Protein AF-A0A953AK55-F1 (afdb_monomer)

Sequence (64 aa):
MRMTGPVICVYHAYDGDELVATGRLPLERLPSVGDELRLNGRLLVVRDVAFSGDSHVLTLERLR

Solvent-accessible surface area (backbone atoms only — not comparable to full-atom values): 3843 Å² total; per-residue (Å²): 133,84,84,76,51,77,36,65,28,38,39,43,31,22,58,82,93,43,81,76,48,73,51,76,46,81,30,70,53,86,79,54,71,69,41,77,46,78,57,97,90,40,55,25,32,29,70,40,76,47,78,56,96,92,33,41,37,35,36,29,36,52,67,128

Mean predicted aligned error: 4.3 Å

Secondary structure (DSSP, 8-state):
----SPEEEEEEEEETTEEEEEEEEEESSPPPTT-EEEETTEEEEEEEEEEETTEEEEEEEE--

Structure (mmCIF, N/CA/C/O backbone):
data_AF-A0A953AK55-F1
#
_entry.id   AF-A0A953AK55-F1
#
loop_
_atom_site.group_PDB
_atom_site.id
_atom_site.type_symbol
_atom_site.label_atom_id
_atom_site.label_alt_id
_atom_site.labe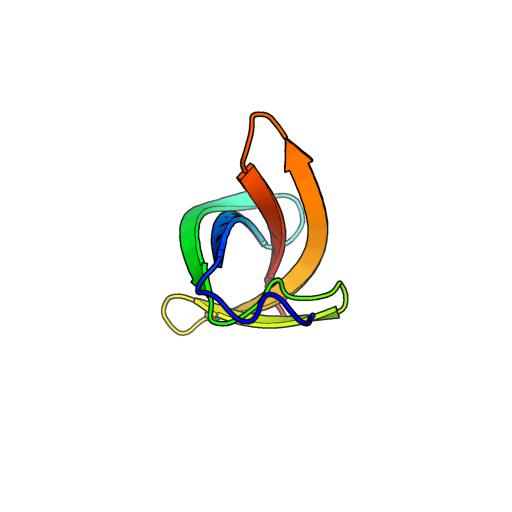l_comp_id
_atom_site.label_asym_id
_atom_site.label_entity_id
_atom_site.label_seq_id
_atom_site.pdbx_PDB_ins_code
_atom_site.Cartn_x
_atom_site.Cartn_y
_atom_site.Cartn_z
_atom_site.occupancy
_atom_site.B_iso_or_equiv
_atom_site.auth_seq_id
_atom_site.auth_comp_id
_atom_site.auth_asym_id
_atom_site.auth_atom_id
_atom_site.pdbx_PDB_model_num
ATOM 1 N N . MET A 1 1 ? 17.922 -14.923 -8.278 1.00 42.00 1 MET A N 1
ATOM 2 C CA . MET A 1 1 ? 18.468 -13.723 -7.611 1.00 42.00 1 MET A CA 1
ATOM 3 C C . MET A 1 1 ? 17.289 -12.973 -7.008 1.00 42.00 1 MET A C 1
ATOM 5 O O . MET A 1 1 ? 16.462 -12.487 -7.764 1.00 42.00 1 MET A O 1
ATOM 9 N N . ARG A 1 2 ? 17.099 -13.010 -5.681 1.00 51.19 2 ARG A N 1
ATOM 10 C CA . ARG A 1 2 ? 16.002 -12.267 -5.039 1.00 51.19 2 ARG A CA 1
ATOM 11 C C . ARG A 1 2 ? 16.446 -10.811 -4.932 1.00 51.19 2 ARG A C 1
ATOM 13 O O . ARG A 1 2 ? 17.427 -10.534 -4.255 1.00 51.19 2 ARG A O 1
ATOM 20 N N . MET A 1 3 ? 15.776 -9.911 -5.642 1.00 53.53 3 MET A N 1
ATOM 21 C CA . MET A 1 3 ? 15.985 -8.470 -5.511 1.00 53.53 3 MET A CA 1
ATOM 22 C C . MET A 1 3 ? 15.387 -8.024 -4.170 1.00 53.53 3 MET A C 1
ATOM 24 O O . MET A 1 3 ? 14.234 -7.620 -4.106 1.00 53.53 3 MET A O 1
ATOM 28 N N . THR A 1 4 ? 16.133 -8.181 -3.077 1.00 62.78 4 THR A N 1
ATOM 29 C CA . THR A 1 4 ? 15.774 -7.676 -1.738 1.00 62.78 4 THR A CA 1
ATOM 30 C C . THR A 1 4 ? 16.423 -6.314 -1.521 1.00 62.78 4 THR A C 1
ATOM 32 O O . THR A 1 4 ? 17.256 -6.146 -0.634 1.00 62.78 4 THR A O 1
ATOM 35 N N . GLY A 1 5 ? 16.141 -5.381 -2.426 1.00 66.62 5 GLY A N 1
ATOM 36 C CA . GLY A 1 5 ? 16.501 -3.979 -2.261 1.00 66.62 5 GLY A CA 1
ATOM 37 C C . GLY A 1 5 ? 15.279 -3.189 -1.799 1.00 66.62 5 GLY A C 1
ATOM 38 O O . GLY A 1 5 ? 14.156 -3.619 -2.076 1.00 66.62 5 GLY A O 1
ATOM 39 N N . PRO A 1 6 ? 15.473 -2.045 -1.129 1.00 82.06 6 PRO A N 1
ATOM 40 C CA . PRO A 1 6 ? 14.368 -1.183 -0.744 1.00 82.06 6 PRO A CA 1
ATOM 41 C C . PRO A 1 6 ? 13.541 -0.790 -1.979 1.00 82.06 6 PRO A C 1
ATOM 43 O O . PRO A 1 6 ? 14.079 -0.298 -2.972 1.00 82.06 6 PRO A O 1
ATOM 46 N N . VAL A 1 7 ? 12.230 -1.020 -1.917 1.00 89.88 7 VAL A N 1
ATOM 47 C CA . VAL A 1 7 ? 11.253 -0.657 -2.948 1.00 89.88 7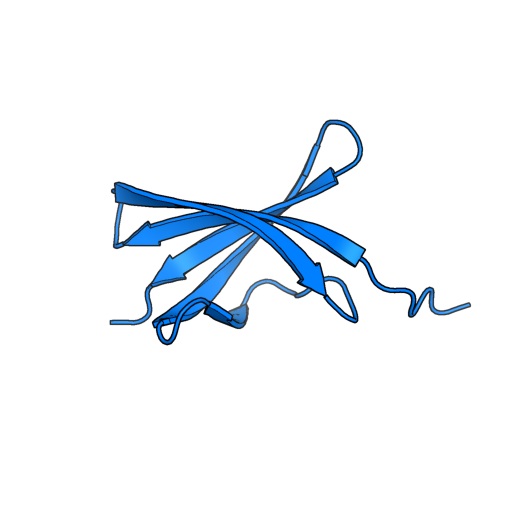 VAL A CA 1
ATOM 48 C C . VAL A 1 7 ? 10.500 0.579 -2.479 1.00 89.88 7 VAL A C 1
ATOM 50 O O . VAL A 1 7 ? 9.932 0.595 -1.388 1.00 89.88 7 VAL A O 1
ATOM 53 N N . ILE A 1 8 ? 10.465 1.618 -3.309 1.00 92.94 8 ILE A N 1
ATOM 54 C CA . ILE A 1 8 ? 9.620 2.786 -3.059 1.00 92.94 8 ILE A CA 1
ATOM 55 C C . ILE A 1 8 ? 8.275 2.537 -3.735 1.00 92.94 8 ILE A C 1
ATOM 57 O O . ILE A 1 8 ? 8.192 2.474 -4.960 1.00 92.94 8 ILE A O 1
ATOM 61 N N . CYS A 1 9 ? 7.227 2.400 -2.930 1.00 94.94 9 CYS A N 1
ATOM 62 C CA . CYS A 1 9 ? 5.857 2.294 -3.418 1.00 94.94 9 CYS A CA 1
ATOM 63 C C . CYS A 1 9 ? 5.149 3.648 -3.312 1.00 94.94 9 CYS A C 1
ATOM 65 O O . CYS A 1 9 ? 5.432 4.435 -2.410 1.00 94.94 9 CYS A O 1
ATOM 67 N N . VAL A 1 10 ? 4.189 3.904 -4.193 1.00 96.44 10 VAL A N 1
ATOM 68 C CA . VAL A 1 10 ? 3.138 4.905 -3.983 1.00 96.44 10 VAL A CA 1
ATOM 69 C C . VAL A 1 10 ? 1.961 4.197 -3.320 1.00 96.44 10 VAL A C 1
ATOM 71 O O . VAL A 1 10 ? 1.670 3.057 -3.668 1.00 96.44 10 VAL A O 1
ATOM 74 N N . TYR A 1 11 ? 1.285 4.831 -2.369 1.00 96.38 11 TYR A N 1
ATOM 75 C CA . TYR A 1 11 ? 0.081 4.267 -1.763 1.00 96.38 11 TYR A CA 1
ATOM 76 C C . TYR A 1 11 ? -1.117 5.204 -1.892 1.00 96.38 11 TYR A C 1
ATOM 78 O O . TYR A 1 11 ? -0.974 6.427 -1.831 1.00 96.38 11 TYR A O 1
ATOM 86 N N . HIS A 1 12 ? -2.295 4.596 -1.997 1.00 97.38 12 HIS A N 1
ATOM 87 C CA . HIS A 1 12 ? -3.605 5.217 -1.853 1.00 97.38 12 HIS A CA 1
ATOM 88 C C . HIS A 1 12 ? -4.327 4.502 -0.710 1.00 97.38 12 HIS A C 1
ATOM 90 O O . HIS A 1 12 ? -4.597 3.309 -0.811 1.00 97.38 12 HIS A O 1
ATOM 96 N N . ALA A 1 13 ? -4.583 5.197 0.396 1.00 96.62 13 ALA A N 1
ATOM 97 C CA . ALA A 1 13 ? -5.231 4.632 1.573 1.00 96.62 13 ALA A CA 1
ATOM 98 C C . ALA A 1 13 ? -6.678 5.106 1.681 1.00 96.62 13 ALA A C 1
ATOM 100 O O . ALA A 1 13 ? -6.934 6.310 1.667 1.00 96.62 13 ALA A O 1
ATOM 101 N N . TYR A 1 14 ? -7.587 4.152 1.846 1.00 96.62 14 TYR A N 1
ATOM 102 C CA . TYR A 1 14 ? -9.026 4.354 1.903 1.00 96.62 14 TYR A CA 1
ATOM 103 C C . TYR A 1 14 ? -9.604 3.985 3.279 1.00 96.62 14 TYR A C 1
ATOM 105 O O . TYR A 1 14 ? -9.069 3.120 3.980 1.00 96.62 14 TYR A O 1
ATOM 113 N N . ASP A 1 15 ? -10.705 4.630 3.660 1.00 94.56 15 ASP A N 1
ATOM 114 C CA . ASP A 1 15 ? -11.586 4.232 4.767 1.00 94.56 15 ASP A CA 1
ATOM 115 C C . ASP A 1 15 ? -12.994 3.998 4.192 1.00 94.56 15 ASP A C 1
ATOM 117 O O . ASP A 1 15 ? -13.742 4.941 3.933 1.00 94.56 15 ASP A O 1
ATOM 121 N N . GLY A 1 16 ? -13.323 2.736 3.894 1.00 92.00 16 GLY A N 1
ATOM 122 C CA . GLY A 1 16 ? -14.435 2.419 2.993 1.00 92.00 16 GLY A CA 1
ATOM 123 C C . GLY A 1 16 ? -14.134 2.905 1.571 1.00 92.00 16 GLY A C 1
ATOM 124 O O . GLY A 1 16 ? -13.076 2.597 1.032 1.00 92.00 16 GLY A O 1
ATOM 125 N N . ASP A 1 17 ? -15.034 3.699 0.988 1.00 92.75 17 ASP A N 1
ATOM 126 C CA . ASP A 1 17 ? -14.889 4.239 -0.376 1.00 92.75 17 ASP A CA 1
ATOM 127 C C . ASP A 1 17 ? -14.194 5.617 -0.424 1.00 92.75 17 ASP A C 1
ATOM 129 O O . ASP A 1 17 ? -14.009 6.195 -1.497 1.00 92.75 17 ASP A O 1
ATOM 133 N N . GLU A 1 18 ? -13.805 6.174 0.727 1.00 96.12 18 GLU A N 1
ATOM 134 C CA . GLU A 1 18 ? -13.190 7.501 0.818 1.00 96.12 18 GLU A CA 1
ATOM 135 C C . GLU A 1 18 ? -11.658 7.411 0.821 1.00 96.12 18 GLU A C 1
ATOM 137 O O . GLU A 1 18 ? -11.072 6.755 1.682 1.00 96.12 18 GLU A O 1
ATOM 142 N N . LEU A 1 19 ? -10.992 8.105 -0.112 1.00 95.94 19 LEU A N 1
ATOM 143 C CA . LEU A 1 19 ? -9.532 8.237 -0.132 1.00 95.94 19 LEU A CA 1
ATOM 144 C C . LEU A 1 19 ? -9.078 9.209 0.964 1.00 95.94 19 LEU A C 1
ATOM 146 O O . LEU A 1 19 ? -9.269 10.418 0.851 1.00 95.94 19 LEU A O 1
ATOM 150 N N . VAL A 1 20 ? -8.416 8.691 1.996 1.00 95.12 20 VAL A N 1
ATOM 151 C CA . VAL A 1 20 ? -8.025 9.471 3.181 1.00 95.12 20 VAL A CA 1
ATOM 152 C C . VAL A 1 20 ? -6.549 9.867 3.203 1.00 95.12 20 VAL A C 1
ATOM 154 O O . VAL A 1 20 ? -6.178 10.785 3.936 1.00 95.12 20 VAL A O 1
ATOM 157 N N . ALA A 1 21 ? -5.679 9.182 2.452 1.00 94.38 21 ALA A N 1
ATOM 158 C CA . ALA A 1 21 ? -4.264 9.540 2.363 1.00 94.38 21 ALA A CA 1
ATOM 159 C C . ALA A 1 21 ? -3.588 8.993 1.103 1.00 94.38 21 ALA A C 1
ATOM 161 O O . ALA A 1 21 ? -3.916 7.913 0.615 1.00 94.38 21 ALA A O 1
ATOM 162 N N . THR A 1 22 ? -2.567 9.709 0.634 1.00 95.69 22 THR A N 1
ATOM 163 C CA . THR A 1 22 ? -1.676 9.261 -0.440 1.00 95.69 22 THR A CA 1
ATOM 164 C C . THR A 1 22 ? -0.235 9.600 -0.103 1.00 95.69 22 THR A C 1
ATOM 166 O O . THR A 1 22 ? 0.021 10.629 0.525 1.00 95.69 22 THR A O 1
ATOM 169 N N . GLY A 1 23 ? 0.722 8.807 -0.568 1.00 94.94 23 GLY A N 1
ATOM 170 C CA . GLY A 1 23 ? 2.127 9.153 -0.384 1.00 94.94 23 GLY A CA 1
ATOM 171 C C . GLY A 1 23 ? 3.089 8.134 -0.960 1.00 94.94 23 GLY A C 1
ATOM 172 O O . GLY A 1 23 ? 2.694 7.216 -1.672 1.00 94.94 23 GLY A O 1
ATOM 173 N N . ARG A 1 24 ? 4.371 8.310 -0.637 1.00 94.69 24 ARG A N 1
ATOM 174 C CA . ARG A 1 24 ? 5.432 7.355 -0.964 1.00 94.69 24 ARG A CA 1
ATOM 175 C C . ARG A 1 24 ? 5.856 6.611 0.292 1.00 94.69 24 ARG A C 1
ATOM 177 O O . ARG A 1 24 ? 6.003 7.222 1.347 1.00 94.69 24 ARG A O 1
ATOM 184 N N . LEU A 1 25 ? 6.054 5.308 0.161 1.00 92.62 25 LEU A N 1
ATOM 185 C CA . LEU A 1 25 ? 6.380 4.402 1.247 1.00 92.62 25 LEU A CA 1
ATOM 186 C C . LEU A 1 25 ? 7.595 3.553 0.848 1.00 92.62 25 LEU A C 1
ATOM 188 O O . LEU A 1 25 ? 7.463 2.669 -0.002 1.00 92.62 25 LEU A O 1
ATOM 192 N N . PRO A 1 26 ? 8.778 3.825 1.423 1.00 93.12 26 PRO A N 1
ATOM 193 C CA . PRO A 1 26 ? 9.923 2.934 1.315 1.00 93.12 26 PRO A CA 1
ATOM 194 C C . PRO A 1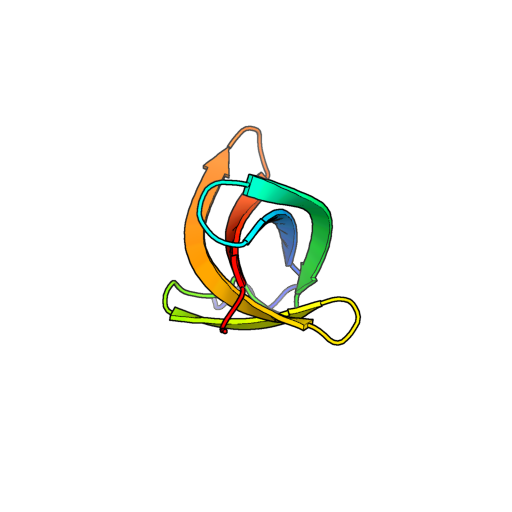 26 ? 9.641 1.648 2.097 1.00 93.12 26 PRO A C 1
ATOM 196 O O . PRO A 1 26 ? 9.266 1.709 3.268 1.00 93.12 26 PRO A O 1
ATOM 199 N N . LEU A 1 27 ? 9.819 0.496 1.458 1.00 91.56 27 LEU A N 1
ATOM 200 C CA . LEU A 1 27 ? 9.633 -0.824 2.054 1.00 91.56 27 LEU A CA 1
ATOM 201 C C . LEU A 1 27 ? 10.836 -1.713 1.749 1.00 91.56 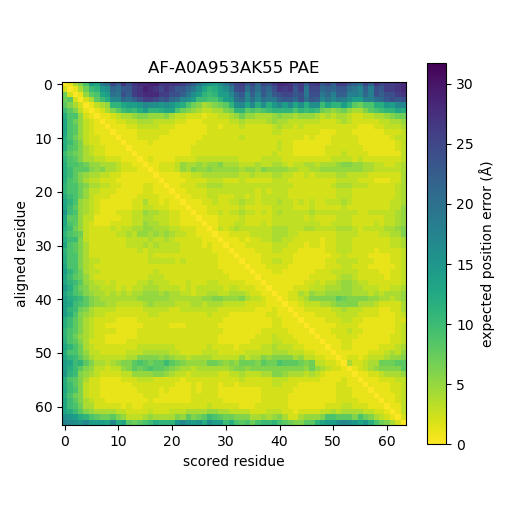27 LEU A C 1
ATOM 203 O O . LEU A 1 27 ? 11.410 -1.638 0.669 1.00 91.56 27 LEU A O 1
ATOM 207 N N . GLU A 1 28 ? 11.170 -2.619 2.664 1.00 90.75 28 GLU A N 1
ATOM 208 C CA . GLU A 1 28 ? 12.241 -3.613 2.467 1.00 90.75 28 GLU A CA 1
ATOM 209 C C . GLU A 1 28 ? 11.933 -4.608 1.333 1.00 90.75 28 GLU A C 1
ATOM 211 O O . GLU A 1 28 ? 12.826 -5.239 0.769 1.00 90.75 28 GLU A O 1
ATOM 216 N N . ARG A 1 29 ? 10.644 -4.778 1.016 1.00 92.06 29 ARG A N 1
ATOM 217 C CA . ARG A 1 29 ? 10.145 -5.600 -0.088 1.00 92.06 29 ARG A CA 1
ATOM 218 C C . ARG A 1 29 ? 8.774 -5.113 -0.540 1.00 92.06 29 ARG A C 1
ATOM 220 O O . ARG A 1 29 ? 8.053 -4.488 0.235 1.00 92.06 29 ARG A O 1
ATOM 227 N N . LEU A 1 30 ? 8.391 -5.478 -1.760 1.00 94.00 30 LEU A N 1
ATOM 228 C CA . LEU A 1 30 ? 7.025 -5.293 -2.240 1.00 94.00 30 LEU A CA 1
ATOM 229 C C . LEU A 1 30 ? 6.052 -6.140 -1.387 1.00 94.00 30 LEU A C 1
ATOM 231 O O . LEU A 1 30 ? 6.282 -7.347 -1.250 1.00 94.00 30 LEU A O 1
ATOM 235 N N . PRO A 1 31 ? 5.008 -5.542 -0.790 1.00 93.69 31 PRO A N 1
ATOM 236 C CA . PRO A 1 31 ? 4.005 -6.276 -0.031 1.00 93.69 31 PRO A CA 1
ATOM 237 C C . PRO A 1 31 ? 3.043 -7.016 -0.964 1.00 93.69 31 PRO A C 1
ATOM 239 O O . PRO A 1 31 ? 2.936 -6.710 -2.151 1.00 93.69 31 PRO A O 1
ATOM 242 N N . SER A 1 32 ? 2.353 -8.006 -0.411 1.00 95.75 32 SER A N 1
ATOM 243 C CA . SER A 1 32 ? 1.326 -8.790 -1.099 1.00 95.75 32 SER A CA 1
ATOM 244 C C . SER A 1 32 ? -0.073 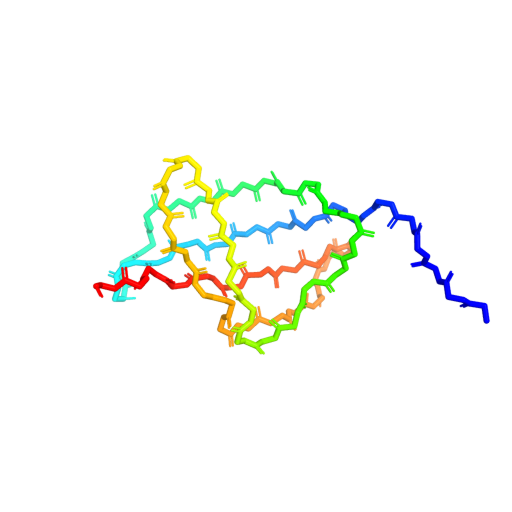-8.341 -0.688 1.00 95.75 32 SER A C 1
ATOM 246 O O . SER A 1 32 ? -0.266 -7.765 0.380 1.00 95.75 32 SER A O 1
ATOM 248 N N . VAL A 1 33 ? -1.070 -8.630 -1.525 1.00 97.44 33 VAL A N 1
ATOM 249 C CA . VAL A 1 33 ? -2.480 -8.450 -1.149 1.00 97.44 33 VAL A CA 1
ATOM 250 C C . VAL A 1 33 ? -2.779 -9.260 0.116 1.00 97.44 33 VAL A C 1
ATOM 252 O O . VAL A 1 33 ? -2.406 -10.428 0.212 1.00 97.44 33 VAL A O 1
ATOM 255 N N . GLY A 1 34 ? -3.451 -8.629 1.077 1.00 97.38 34 GLY A N 1
ATOM 256 C CA . GLY A 1 34 ? -3.732 -9.180 2.401 1.00 97.38 34 GLY A CA 1
ATOM 257 C C . GLY A 1 34 ? -2.678 -8.859 3.462 1.00 97.38 34 GLY A C 1
ATOM 258 O O . GLY A 1 34 ? -2.978 -9.021 4.642 1.00 97.38 34 GLY A O 1
ATOM 259 N N . ASP A 1 35 ? -1.492 -8.365 3.086 1.00 96.44 35 ASP A N 1
ATOM 260 C CA . ASP A 1 35 ? -0.498 -7.922 4.066 1.00 96.44 35 ASP A CA 1
ATOM 261 C C . ASP A 1 35 ? -1.008 -6.701 4.843 1.00 96.44 35 ASP A C 1
ATOM 263 O O . ASP A 1 35 ? -1.663 -5.807 4.298 1.00 96.44 35 ASP A O 1
ATOM 267 N N . GLU A 1 36 ? -0.653 -6.639 6.123 1.00 96.38 36 GLU A N 1
ATOM 268 C CA . GLU A 1 36 ? -0.951 -5.505 6.989 1.00 96.38 36 GLU A CA 1
ATOM 269 C C . GLU A 1 36 ? 0.214 -4.510 7.019 1.00 96.38 36 GLU A C 1
ATOM 271 O O . GLU A 1 36 ? 1.379 -4.877 7.187 1.00 96.38 36 GLU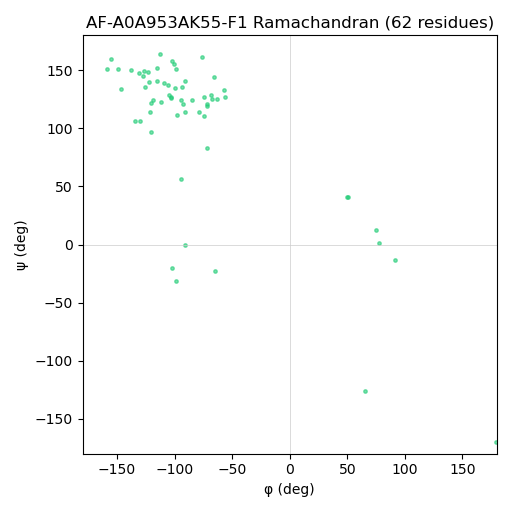 A O 1
ATOM 276 N N . LEU A 1 37 ? -0.105 -3.222 6.916 1.00 93.56 37 LEU A N 1
ATOM 277 C CA . LEU A 1 37 ? 0.840 -2.116 7.008 1.00 93.56 37 LEU A CA 1
ATOM 278 C C . LEU A 1 37 ? 0.385 -1.128 8.083 1.00 93.56 37 LEU A C 1
ATOM 280 O O . LEU A 1 37 ? -0.780 -0.734 8.145 1.00 93.56 37 LEU A O 1
ATOM 284 N N . ARG A 1 38 ? 1.325 -0.676 8.920 1.00 92.69 38 ARG A N 1
ATOM 285 C CA . ARG A 1 38 ? 1.088 0.415 9.873 1.00 92.69 38 ARG A CA 1
ATOM 286 C C . ARG A 1 38 ? 1.608 1.730 9.312 1.00 92.69 38 ARG A C 1
ATOM 288 O O . ARG A 1 38 ? 2.817 1.925 9.237 1.00 92.69 38 ARG A O 1
ATOM 295 N N . LEU A 1 39 ? 0.701 2.650 8.988 1.00 89.88 39 LEU A N 1
ATOM 296 C CA . LEU A 1 39 ? 1.026 4.002 8.526 1.00 89.88 39 LEU A CA 1
ATOM 297 C C . LEU A 1 39 ? 0.461 5.035 9.498 1.00 89.88 39 LEU A C 1
ATOM 299 O O . LEU A 1 39 ? -0.736 5.038 9.776 1.00 89.88 39 LEU A O 1
ATOM 303 N N . ASN A 1 40 ? 1.316 5.914 10.030 1.00 86.62 40 ASN A N 1
ATOM 304 C CA . ASN A 1 40 ? 0.928 6.973 10.975 1.00 86.62 40 ASN A CA 1
ATOM 305 C C . ASN A 1 40 ? 0.064 6.465 12.151 1.00 86.62 40 ASN A C 1
ATOM 307 O O . ASN A 1 40 ? -0.926 7.088 12.529 1.00 86.62 40 ASN A O 1
ATOM 311 N N . GLY A 1 41 ? 0.402 5.291 12.696 1.00 87.81 41 GLY A N 1
ATOM 312 C CA . GLY A 1 41 ? -0.336 4.658 13.796 1.00 87.81 41 GLY A CA 1
ATOM 313 C C . GLY A 1 41 ? -1.649 3.967 13.401 1.00 87.81 41 GLY A C 1
ATOM 314 O O . GLY A 1 41 ? -2.317 3.416 14.271 1.00 87.81 41 GLY A O 1
ATOM 315 N N . ARG A 1 42 ? -2.020 3.952 12.115 1.00 90.38 42 ARG A N 1
ATOM 316 C CA . ARG A 1 42 ? -3.217 3.272 11.596 1.00 90.38 42 ARG A CA 1
ATOM 317 C C . ARG A 1 42 ? -2.839 1.932 10.978 1.00 90.38 42 ARG A C 1
ATOM 319 O O . ARG A 1 42 ? -1.868 1.865 10.226 1.00 90.38 42 ARG A O 1
ATOM 326 N N . LEU A 1 43 ? -3.604 0.887 11.289 1.00 94.50 43 LEU A N 1
ATOM 327 C CA . LEU A 1 43 ? -3.479 -0.423 10.653 1.00 94.50 43 LEU A CA 1
ATOM 328 C C . LEU A 1 43 ? -4.294 -0.433 9.356 1.00 94.50 43 LEU A C 1
ATOM 330 O O . LEU A 1 43 ? -5.487 -0.125 9.360 1.00 94.50 43 LEU A O 1
ATOM 334 N N . LEU A 1 44 ? -3.633 -0.750 8.252 1.00 95.94 44 LEU A N 1
ATOM 335 C CA . LEU A 1 44 ? -4.213 -0.819 6.919 1.00 95.94 44 LEU A CA 1
ATOM 336 C C . LEU A 1 44 ? -3.893 -2.188 6.315 1.00 95.94 44 LEU A C 1
ATOM 338 O O . LEU A 1 44 ? -2.835 -2.746 6.596 1.00 95.94 44 LEU A O 1
ATOM 342 N N . VAL A 1 45 ? -4.765 -2.703 5.459 1.00 97.38 45 VAL A N 1
ATOM 343 C CA . VAL A 1 45 ? -4.543 -3.931 4.691 1.00 97.38 45 VAL A CA 1
ATOM 344 C C . VAL A 1 45 ? -4.326 -3.599 3.222 1.00 97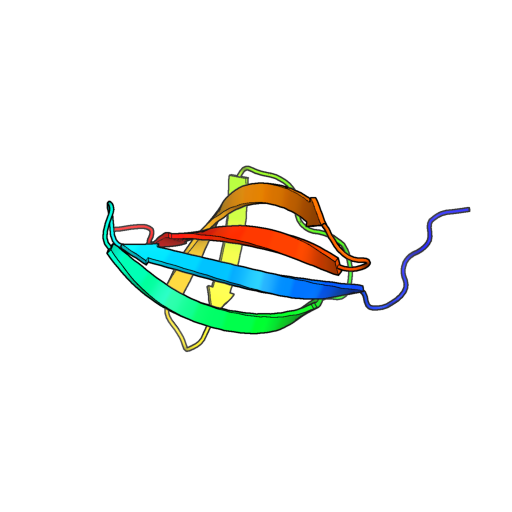.38 45 VAL A C 1
ATOM 346 O O . VAL A 1 45 ? -5.005 -2.736 2.665 1.00 97.38 45 VAL A O 1
ATOM 349 N N . VAL A 1 46 ? -3.382 -4.278 2.579 1.00 97.81 46 VAL A N 1
ATOM 350 C CA . VAL A 1 46 ? -3.163 -4.162 1.135 1.00 97.81 46 VAL A CA 1
ATOM 351 C C . VAL A 1 46 ? -4.305 -4.860 0.400 1.00 97.81 46 VAL A C 1
ATOM 353 O O . VAL A 1 46 ? -4.511 -6.063 0.552 1.00 97.81 46 VAL A O 1
ATOM 356 N N . ARG A 1 47 ? -5.052 -4.113 -0.412 1.00 97.75 47 ARG A N 1
ATOM 357 C CA . ARG A 1 47 ? -6.150 -4.626 -1.244 1.00 97.75 47 ARG A CA 1
ATOM 358 C C . ARG A 1 47 ? -5.754 -4.872 -2.684 1.00 97.75 47 ARG A C 1
ATOM 360 O O . ARG A 1 47 ? -6.285 -5.789 -3.296 1.00 97.75 47 ARG A O 1
ATOM 367 N N . ASP A 1 48 ? -4.817 -4.086 -3.194 1.00 98.00 48 ASP A N 1
ATOM 368 C CA . ASP A 1 48 ? -4.309 -4.234 -4.551 1.00 98.00 48 ASP A CA 1
ATOM 369 C C . ASP A 1 48 ? -2.847 -3.789 -4.644 1.00 98.00 48 ASP A C 1
ATOM 371 O O . ASP A 1 48 ? -2.398 -2.924 -3.882 1.00 98.00 48 ASP A O 1
ATOM 375 N N . VAL A 1 49 ? -2.121 -4.398 -5.581 1.00 97.19 49 VAL A N 1
ATOM 376 C CA . VAL A 1 49 ? -0.727 -4.085 -5.902 1.00 97.19 49 VAL A CA 1
ATOM 377 C C . VAL A 1 49 ? -0.594 -4.006 -7.417 1.00 97.19 49 VAL A C 1
ATOM 379 O O . VAL A 1 49 ? -0.570 -5.026 -8.104 1.00 97.19 49 VAL A O 1
ATOM 382 N N . ALA A 1 50 ? -0.451 -2.791 -7.933 1.00 96.88 50 ALA A N 1
ATOM 383 C CA . ALA A 1 50 ? -0.296 -2.525 -9.357 1.00 96.88 50 ALA A CA 1
ATOM 384 C C . ALA A 1 50 ? 1.102 -1.976 -9.676 1.00 96.88 50 ALA A C 1
ATOM 386 O O . ALA A 1 50 ? 1.825 -1.506 -8.796 1.00 96.88 50 ALA A O 1
ATOM 387 N N . PHE A 1 51 ? 1.483 -2.003 -10.953 1.00 94.50 51 PHE A N 1
ATOM 388 C CA . PHE A 1 51 ? 2.659 -1.295 -11.458 1.00 94.50 51 PHE A CA 1
ATOM 389 C C . PHE A 1 51 ? 2.222 -0.308 -12.542 1.00 94.50 51 PHE A C 1
ATOM 391 O O . PHE A 1 51 ? 1.600 -0.709 -13.524 1.00 94.50 51 PHE A O 1
ATOM 398 N N . SER A 1 52 ? 2.506 0.980 -12.348 1.00 92.56 52 SER A N 1
ATOM 399 C CA . SER A 1 52 ? 2.085 2.058 -13.248 1.00 92.56 52 SER A CA 1
ATOM 400 C C . SER A 1 52 ? 3.125 3.175 -13.284 1.00 92.56 52 SER A C 1
ATOM 402 O O . SER A 1 52 ? 3.610 3.592 -12.232 1.00 92.56 52 SER A O 1
ATOM 404 N N . GLY A 1 53 ? 3.468 3.650 -14.489 1.00 86.44 53 GLY A N 1
ATOM 405 C CA . GLY A 1 53 ? 4.375 4.788 -14.698 1.00 86.44 53 GLY A CA 1
ATOM 406 C C . GLY A 1 53 ? 5.702 4.686 -13.939 1.00 86.44 53 GLY A C 1
ATOM 407 O O . GLY A 1 53 ? 6.132 5.668 -13.345 1.00 86.44 53 GLY A O 1
ATOM 408 N N . ASP A 1 54 ? 6.301 3.494 -13.903 1.00 89.19 54 ASP A N 1
ATOM 409 C CA . ASP A 1 54 ? 7.554 3.159 -13.203 1.00 89.19 54 ASP A CA 1
ATOM 410 C C . ASP A 1 54 ? 7.475 3.029 -11.672 1.00 89.19 54 ASP A C 1
ATOM 412 O O . ASP A 1 54 ? 8.502 2.955 -10.998 1.00 89.19 54 ASP A O 1
ATOM 416 N N . SER A 1 55 ? 6.275 2.972 -11.090 1.00 91.88 55 SER A N 1
ATOM 417 C CA . SER A 1 55 ? 6.095 2.792 -9.645 1.00 91.88 55 SER A CA 1
ATOM 418 C C . SER A 1 55 ? 5.154 1.645 -9.302 1.00 91.88 55 SER A C 1
ATOM 420 O O . SER A 1 55 ? 4.144 1.412 -9.968 1.00 91.88 55 SER A O 1
ATOM 422 N N . HIS A 1 56 ? 5.457 0.963 -8.197 1.00 95.75 56 HIS A N 1
ATOM 423 C CA . HIS A 1 56 ? 4.495 0.087 -7.539 1.00 95.75 56 HIS A CA 1
ATOM 424 C C . HIS A 1 56 ? 3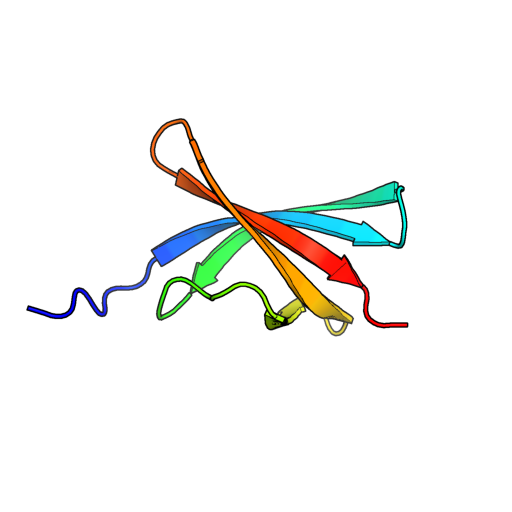.457 0.937 -6.810 1.00 95.75 56 HIS A C 1
ATOM 426 O O . HIS A 1 56 ? 3.818 1.805 -6.014 1.00 95.75 56 HIS A O 1
ATOM 432 N N . VAL A 1 57 ? 2.182 0.689 -7.082 1.00 97.31 57 VAL A N 1
ATOM 433 C CA . VAL A 1 57 ? 1.051 1.393 -6.481 1.00 97.31 57 VAL A CA 1
ATOM 434 C C . VAL A 1 57 ? 0.304 0.422 -5.578 1.00 97.31 57 VAL A C 1
ATOM 436 O O . VAL A 1 57 ? -0.134 -0.633 -6.029 1.00 97.31 57 VAL A O 1
ATOM 439 N N . LEU A 1 58 ? 0.172 0.779 -4.305 1.00 97.81 58 LEU A N 1
ATOM 440 C CA . LEU A 1 58 ? -0.552 0.011 -3.301 1.00 97.81 58 LEU A CA 1
ATOM 441 C C . LEU A 1 58 ? -1.908 0.656 -3.043 1.00 97.81 58 LEU A C 1
ATOM 443 O O . LEU A 1 58 ? -1.978 1.830 -2.673 1.00 97.81 58 LEU A O 1
ATOM 447 N N . THR A 1 59 ? -2.972 -0.127 -3.158 1.00 98.00 59 THR A N 1
ATOM 448 C CA . THR A 1 59 ? -4.279 0.256 -2.622 1.00 98.00 59 THR A CA 1
ATOM 449 C C . THR A 1 59 ? -4.390 -0.307 -1.218 1.00 98.00 59 THR A C 1
ATOM 451 O O . THR A 1 59 ? -4.266 -1.516 -1.021 1.00 98.00 59 THR A O 1
ATOM 454 N N . LEU A 1 60 ? -4.594 0.566 -0.238 1.00 97.69 60 LEU A N 1
ATOM 455 C CA . LEU A 1 60 ? -4.675 0.224 1.174 1.00 97.69 60 LEU A CA 1
ATOM 456 C C . LEU A 1 60 ? -6.075 0.529 1.693 1.00 97.69 60 LEU A C 1
ATOM 458 O O . LEU A 1 60 ? -6.639 1.568 1.367 1.00 97.69 60 LEU A O 1
ATOM 462 N N . GLU A 1 61 ? -6.606 -0.331 2.548 1.00 97.69 61 GLU A N 1
ATOM 463 C CA . GLU A 1 61 ? -7.883 -0.104 3.222 1.00 97.69 61 GLU A CA 1
ATOM 464 C C . GLU A 1 61 ? -7.693 -0.144 4.733 1.00 97.69 61 GLU A C 1
ATOM 466 O O . GLU A 1 61 ? -6.950 -0.973 5.260 1.00 97.69 61 GLU A O 1
ATOM 471 N N . ARG A 1 62 ? -8.361 0.754 5.452 1.00 93.81 62 ARG A N 1
ATOM 472 C CA . ARG A 1 62 ? -8.346 0.759 6.910 1.00 93.81 62 ARG A CA 1
ATOM 473 C C . ARG A 1 62 ? -9.068 -0.455 7.486 1.00 93.81 62 ARG A C 1
ATOM 475 O O . ARG A 1 62 ? -10.250 -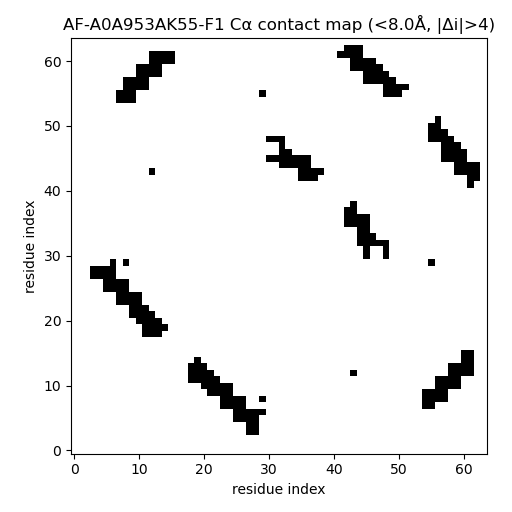0.666 7.234 1.00 93.81 62 ARG A O 1
ATOM 482 N N . LEU A 1 63 ? -8.362 -1.195 8.339 1.00 86.94 63 LEU A N 1
ATOM 483 C CA . LEU A 1 63 ? -8.973 -2.197 9.210 1.00 86.94 63 LEU A CA 1
ATOM 484 C C . LEU A 1 63 ? -9.758 -1.470 10.313 1.00 86.94 63 LEU A C 1
ATOM 486 O O . LEU A 1 63 ? -9.195 -0.639 11.033 1.00 86.94 63 LEU A O 1
ATOM 490 N N . ARG A 1 64 ? -11.066 -1.736 10.374 1.00 71.94 64 ARG A N 1
ATOM 491 C CA . ARG A 1 64 ? -11.984 -1.208 11.393 1.00 71.94 64 ARG A CA 1
ATOM 492 C C . ARG A 1 64 ? -11.895 -1.998 12.689 1.00 71.94 64 ARG A C 1
ATOM 494 O O . ARG A 1 64 ? -11.749 -3.236 12.602 1.00 71.94 64 ARG A O 1
#

Foldseek 3Di:
DDPQDWAWAWEFEDAVPHGDDIDIDTDSDDDDAQDWDQDPNFIWGFHDWDADPNHIYTYIYGDD

Radius of gyration: 11.54 Å; Cα contacts (8 Å, |Δi|>4): 133; chains: 1; bounding box: 33×23×28 Å

Nearest PDB structures (foldseek):
  6drh-assembly3_F  TM=8.224E-01  e=3.033E+00  Serratia proteamaculans 568
  6drh-assembly4_H  TM=8.365E-01  e=4.385E+00  Serratia proteamaculans 568
  1ck1-assembly1_A  TM=5.231E-01  e=6.340E+00  Staphylococcus aureus
  1jwm-assembly1_D  TM=4.965E-01  e=5.962E+00  Staphylococcus aureus
  1t5x-assembly1_D  TM=4.995E-01  e=7.623E+00  Staphylococcus aureus

pLDDT: mean 90.7, std 11.44, range [42.0, 98.0]